Protein AF-W9X0W7-F1 (afdb_monomer)

Solvent-accessible surface area (backbone atoms only — not comparable to full-atom values): 3796 Å² total; per-residue (Å²): 133,81,75,87,68,91,31,83,37,46,27,26,31,82,87,67,45,82,46,43,28,52,46,63,87,64,80,55,71,76,68,42,46,69,34,74,32,44,26,41,42,59,94,46,87,85,42,95,65,35,38,84,40,98,49,66,48,43,28,60,39,80,107

Organism: NCBI:txid1182543

Foldseek 3Di:
DQADAPDWFWAQFPVRDTWIFHPDPDDDQVVLQQDWTWTWPDDDNPDPRTYTDPDITHGHHTD

Sequence (63 aa):
MDTVFQRLLRFIDQDGNTRYGEAGSITDPAELVGACIQIFEGSEPWDSGFRASSTHKVVKEVK

Mean predicted aligned error: 4.51 Å

Secondary structure (DSSP, 8-state):
-----SSEEEEEETTS-EEEEE-TT---HHHHTT-EEEEEESSSTTSTT-EEEEEEEEEEEE-

Structure (mmCIF, N/CA/C/O backbone):
data_AF-W9X0W7-F1
#
_entry.id   AF-W9X0W7-F1
#
loop_
_atom_site.group_PDB
_atom_site.id
_atom_site.type_symbol
_atom_site.label_atom_id
_atom_site.label_alt_id
_atom_site.label_comp_id
_atom_site.label_asym_id
_atom_site.label_entity_id
_atom_site.label_seq_id
_atom_site.pdbx_PDB_ins_code
_atom_site.Cartn_x
_atom_site.Cartn_y
_atom_site.Cartn_z
_atom_site.occupancy
_atom_site.B_iso_or_equiv
_atom_site.auth_seq_id
_atom_site.auth_comp_id
_atom_site.auth_asym_id
_atom_site.auth_atom_id
_at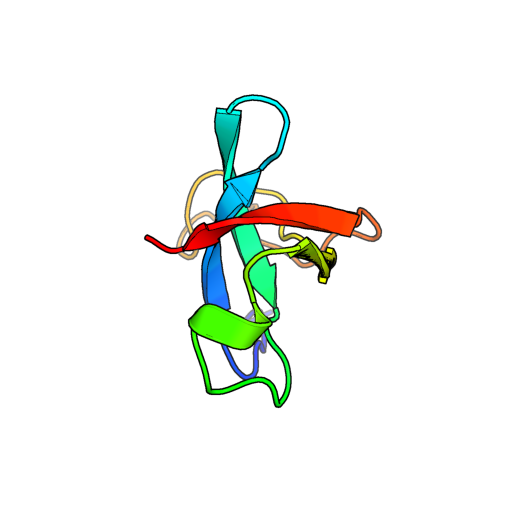om_site.pdbx_PDB_model_num
ATOM 1 N N . MET A 1 1 ? -13.496 -15.826 6.218 1.00 45.69 1 MET A N 1
ATOM 2 C CA . MET A 1 1 ? -13.322 -15.360 4.831 1.00 45.69 1 MET A CA 1
ATOM 3 C C . MET A 1 1 ? -11.899 -14.879 4.748 1.00 45.69 1 MET A C 1
ATOM 5 O O . MET A 1 1 ? -11.592 -13.854 5.338 1.00 45.69 1 MET A O 1
ATOM 9 N N . ASP A 1 2 ? -11.038 -15.678 4.140 1.00 58.00 2 ASP A N 1
ATOM 10 C CA . ASP A 1 2 ? -9.643 -15.332 3.908 1.00 58.00 2 ASP A CA 1
ATOM 11 C C . ASP A 1 2 ? -9.590 -14.180 2.900 1.00 58.00 2 ASP A C 1
ATOM 13 O O . ASP A 1 2 ? -10.216 -14.241 1.839 1.00 58.00 2 ASP A O 1
ATOM 17 N N . THR A 1 3 ? -8.910 -13.094 3.255 1.00 58.94 3 THR A N 1
ATOM 18 C CA . THR A 1 3 ? -8.730 -11.949 2.361 1.00 58.94 3 THR A CA 1
ATOM 19 C C . THR A 1 3 ? -7.784 -12.376 1.240 1.00 58.94 3 THR A C 1
ATOM 21 O O . THR A 1 3 ? -6.580 -12.489 1.448 1.00 58.94 3 THR A O 1
ATOM 24 N N . VAL A 1 4 ? -8.333 -12.663 0.057 1.00 66.00 4 VAL A N 1
ATOM 25 C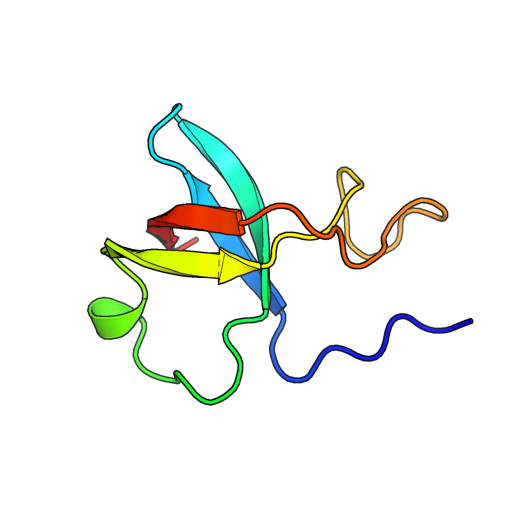 CA . VAL A 1 4 ? -7.545 -13.080 -1.111 1.00 66.00 4 VAL A CA 1
ATOM 26 C C . VAL A 1 4 ? -6.987 -11.833 -1.791 1.00 66.00 4 VAL A C 1
ATOM 28 O O . VAL A 1 4 ? -7.694 -11.150 -2.527 1.00 66.00 4 VAL A O 1
ATOM 31 N N . PHE A 1 5 ? -5.723 -11.529 -1.519 1.00 73.38 5 PHE A N 1
ATOM 32 C CA . PHE A 1 5 ? -4.934 -10.539 -2.249 1.00 73.38 5 PHE A CA 1
ATOM 33 C C . PHE A 1 5 ? -3.933 -11.259 -3.156 1.00 73.38 5 PHE A C 1
ATOM 35 O O . PHE A 1 5 ? -3.453 -12.344 -2.820 1.00 73.38 5 PHE A O 1
ATOM 42 N N . GLN A 1 6 ? -3.629 -10.682 -4.318 1.00 77.56 6 GLN A N 1
ATOM 43 C CA . GLN A 1 6 ? -2.607 -11.235 -5.211 1.00 77.56 6 GLN A CA 1
ATOM 44 C C . GLN A 1 6 ? -1.222 -10.837 -4.719 1.00 77.56 6 GLN A C 1
ATOM 46 O O . GLN A 1 6 ? -0.335 -11.681 -4.586 1.00 77.56 6 GLN A O 1
ATOM 51 N N . ARG A 1 7 ? -1.051 -9.548 -4.412 1.00 85.75 7 ARG A N 1
ATOM 52 C CA . ARG A 1 7 ? 0.200 -8.993 -3.922 1.00 85.75 7 ARG A CA 1
ATOM 53 C C . ARG A 1 7 ? -0.064 -7.876 -2.927 1.00 85.75 7 ARG A C 1
ATOM 55 O O . ARG A 1 7 ? -0.308 -6.721 -3.276 1.00 85.75 7 ARG A O 1
ATOM 62 N N . LEU A 1 8 ? 0.089 -8.230 -1.659 1.00 89.50 8 LEU A N 1
ATOM 63 C CA . LEU A 1 8 ? 0.055 -7.268 -0.577 1.00 89.50 8 LEU A CA 1
ATOM 64 C C . LEU A 1 8 ? 1.319 -6.404 -0.576 1.00 89.50 8 LEU A C 1
ATOM 66 O O . LEU A 1 8 ? 2.436 -6.911 -0.471 1.00 89.50 8 LEU A O 1
ATOM 70 N N . LEU A 1 9 ? 1.127 -5.094 -0.646 1.00 91.56 9 LEU A N 1
ATOM 71 C CA . LEU A 1 9 ? 2.163 -4.081 -0.543 1.00 91.56 9 LEU A CA 1
ATOM 72 C C . LEU A 1 9 ? 2.044 -3.351 0.788 1.00 91.56 9 LEU A C 1
ATOM 74 O O . LEU A 1 9 ? 0.984 -2.815 1.105 1.00 91.56 9 LEU A O 1
ATOM 78 N N . ARG A 1 10 ? 3.152 -3.243 1.519 1.00 93.69 10 ARG A N 1
ATOM 79 C CA . ARG A 1 10 ? 3.285 -2.297 2.625 1.00 93.69 10 ARG A CA 1
ATOM 80 C C . ARG A 1 10 ? 3.966 -1.031 2.116 1.00 93.69 10 ARG A C 1
ATOM 82 O O . ARG A 1 10 ? 5.009 -1.100 1.472 1.00 93.69 10 ARG A O 1
ATOM 89 N N . PHE A 1 11 ? 3.389 0.129 2.399 1.00 94.31 11 PHE A N 1
ATOM 90 C CA . PHE A 1 11 ? 3.916 1.395 1.896 1.00 94.31 11 PHE A CA 1
ATOM 91 C C . PHE A 1 11 ? 3.615 2.567 2.830 1.00 94.31 11 PHE A C 1
ATOM 93 O O . PHE A 1 11 ? 2.769 2.470 3.720 1.00 94.31 11 PHE A O 1
ATOM 100 N N . ILE A 1 12 ? 4.318 3.677 2.630 1.00 95.31 12 ILE A N 1
ATOM 101 C CA . ILE A 1 12 ? 4.023 4.968 3.250 1.00 95.31 12 ILE A CA 1
ATOM 102 C C . ILE A 1 12 ? 3.199 5.801 2.271 1.00 95.31 12 ILE A C 1
ATOM 104 O O . ILE A 1 12 ? 3.595 5.950 1.115 1.00 95.31 12 ILE A O 1
ATOM 108 N N . ASP A 1 13 ? 2.057 6.330 2.711 1.00 94.56 13 ASP A N 1
ATOM 109 C CA . ASP A 1 13 ? 1.228 7.233 1.904 1.00 94.56 13 ASP A CA 1
ATOM 110 C C . ASP A 1 13 ? 1.765 8.680 1.904 1.00 94.56 13 ASP A C 1
ATOM 112 O O . ASP A 1 13 ? 2.745 9.019 2.575 1.00 94.56 13 ASP A O 1
ATOM 116 N N . GLN A 1 14 ? 1.135 9.562 1.124 1.00 94.12 14 GLN A N 1
ATOM 117 C CA . GLN A 1 14 ? 1.514 10.982 1.073 1.00 94.12 14 GLN A CA 1
ATOM 118 C C . GLN A 1 14 ? 1.384 11.699 2.424 1.00 94.12 14 GLN A C 1
ATOM 120 O O . GLN A 1 14 ? 2.130 12.645 2.681 1.00 94.12 14 GLN A O 1
ATOM 125 N N . ASP A 1 15 ? 0.502 11.208 3.294 1.00 93.88 15 ASP A N 1
ATOM 126 C CA . ASP A 1 15 ? 0.270 11.734 4.637 1.00 93.88 15 ASP A CA 1
ATOM 127 C C . ASP A 1 15 ? 1.312 11.204 5.651 1.00 93.88 15 ASP A C 1
ATOM 129 O O . ASP A 1 15 ? 1.314 11.606 6.812 1.00 93.88 15 ASP A O 1
ATOM 133 N N . GLY A 1 16 ? 2.222 10.313 5.230 1.00 94.00 16 GLY A N 1
ATOM 134 C CA . GLY A 1 16 ? 3.255 9.712 6.076 1.00 94.00 16 GLY A CA 1
ATOM 135 C C . GLY A 1 16 ? 2.790 8.487 6.868 1.00 94.00 16 GLY A C 1
ATOM 136 O O . GLY A 1 16 ? 3.549 7.969 7.690 1.00 94.00 16 GLY A O 1
ATOM 137 N N . ASN A 1 17 ? 1.576 7.989 6.627 1.00 93.38 17 ASN A N 1
ATOM 138 C CA . ASN A 1 17 ? 1.048 6.819 7.320 1.00 93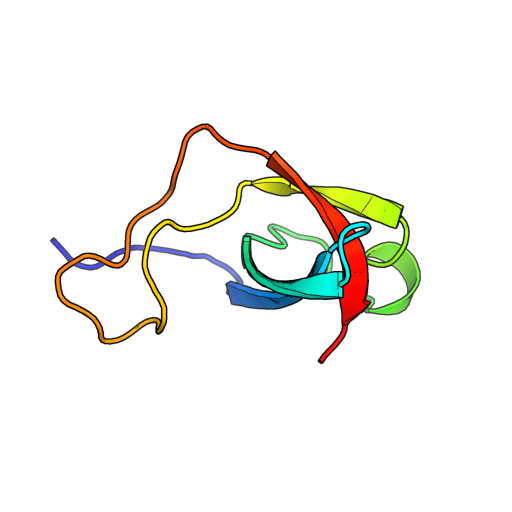.38 17 ASN A CA 1
ATOM 139 C C . ASN A 1 17 ? 1.534 5.530 6.666 1.00 93.38 17 ASN A C 1
ATOM 141 O O . ASN A 1 17 ? 1.573 5.418 5.443 1.00 93.38 17 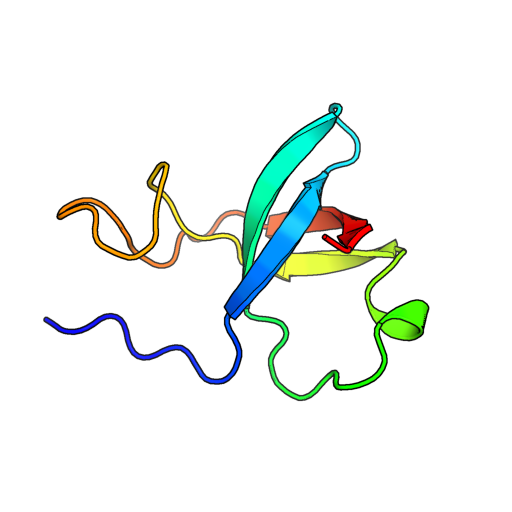AS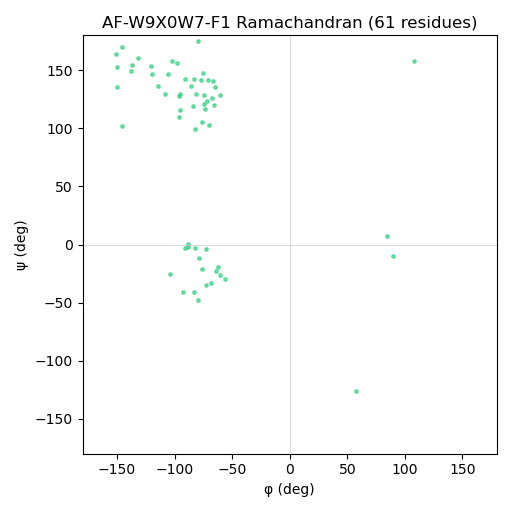N A O 1
ATOM 145 N N . THR A 1 18 ? 1.818 4.517 7.485 1.00 93.56 18 THR A N 1
ATOM 146 C CA . THR A 1 18 ? 2.011 3.155 6.976 1.00 93.56 18 THR A CA 1
ATOM 147 C C . THR A 1 18 ? 0.659 2.558 6.606 1.00 93.56 18 THR A C 1
ATOM 149 O O . THR A 1 18 ? -0.273 2.575 7.410 1.00 93.56 18 THR A O 1
ATOM 152 N N . ARG A 1 19 ? 0.556 2.029 5.390 1.00 93.25 19 ARG A N 1
ATOM 153 C CA . ARG A 1 19 ? -0.643 1.411 4.827 1.00 93.25 19 ARG A CA 1
ATOM 154 C C . ARG A 1 19 ? -0.300 0.065 4.207 1.00 93.25 19 ARG A C 1
ATOM 156 O O . ARG A 1 19 ? 0.850 -0.201 3.854 1.00 93.25 19 ARG A O 1
ATOM 163 N N . TYR A 1 20 ? -1.336 -0.745 4.046 1.00 93.62 20 TYR A N 1
ATOM 164 C CA . TYR A 1 20 ? -1.301 -1.959 3.252 1.00 93.62 20 TYR A CA 1
ATOM 165 C C . TYR A 1 20 ? -2.229 -1.791 2.053 1.00 93.62 20 TYR A C 1
ATOM 167 O O . TYR A 1 20 ? -3.338 -1.284 2.212 1.00 93.62 20 TYR A O 1
ATOM 175 N N . GLY A 1 21 ? -1.793 -2.198 0.867 1.00 92.25 21 GLY A N 1
ATOM 176 C CA . GLY A 1 21 ? -2.576 -2.103 -0.364 1.00 92.25 21 GLY A CA 1
ATOM 177 C C . GLY A 1 21 ? -2.316 -3.255 -1.320 1.00 92.25 21 GLY A C 1
ATOM 178 O O . GLY A 1 21 ? -1.419 -4.063 -1.097 1.00 92.25 21 GLY A O 1
ATOM 179 N N . GLU A 1 22 ? -3.129 -3.352 -2.364 1.00 91.12 22 GLU A N 1
ATOM 180 C CA . GLU A 1 22 ? -2.985 -4.363 -3.415 1.00 91.12 22 GLU A CA 1
ATOM 181 C C . GLU A 1 22 ? -2.186 -3.767 -4.577 1.00 91.12 22 GLU A C 1
ATOM 183 O O . GLU A 1 22 ? -2.635 -2.819 -5.222 1.00 91.12 22 GLU A O 1
ATOM 188 N N . ALA A 1 23 ? -0.997 -4.313 -4.839 1.00 86.81 23 ALA A N 1
ATOM 189 C CA . ALA A 1 23 ? -0.154 -3.893 -5.961 1.00 86.81 23 ALA A CA 1
ATOM 190 C C . ALA A 1 23 ? -0.620 -4.478 -7.308 1.00 86.81 23 ALA A C 1
ATOM 192 O O . ALA A 1 23 ? -0.147 -4.052 -8.365 1.00 86.81 23 ALA A O 1
ATOM 193 N N . GLY A 1 24 ? -1.538 -5.449 -7.289 1.00 83.56 24 GLY A N 1
ATOM 194 C CA . GLY A 1 24 ? -2.026 -6.130 -8.478 1.00 83.56 24 GLY A CA 1
ATOM 195 C C . GLY A 1 24 ? -0.869 -6.766 -9.242 1.00 83.56 24 GLY A C 1
ATOM 196 O O . GLY A 1 24 ? -0.070 -7.521 -8.688 1.00 83.56 24 GLY A O 1
ATOM 197 N N . SER A 1 25 ? -0.759 -6.433 -10.528 1.00 83.75 25 SER A N 1
ATOM 198 C CA . SER A 1 25 ? 0.295 -6.954 -11.406 1.00 83.75 25 SER A CA 1
ATOM 199 C C . SER A 1 25 ? 1.586 -6.127 -11.405 1.00 83.75 25 SER A C 1
ATOM 201 O O . SER A 1 25 ? 2.531 -6.517 -12.086 1.00 83.75 25 SER A O 1
ATOM 203 N N . ILE A 1 26 ? 1.657 -5.008 -10.673 1.00 84.75 26 ILE A N 1
ATOM 204 C CA . ILE A 1 26 ? 2.870 -4.182 -10.625 1.00 84.75 26 ILE A CA 1
ATOM 205 C C . ILE A 1 26 ? 3.916 -4.902 -9.773 1.00 84.75 26 ILE A C 1
ATOM 207 O O . ILE A 1 26 ? 3.729 -5.137 -8.575 1.00 84.75 26 ILE A O 1
ATOM 211 N N . THR A 1 27 ? 5.030 -5.272 -10.399 1.00 80.38 27 THR A N 1
ATOM 212 C CA . THR A 1 27 ? 6.104 -6.016 -9.731 1.00 80.38 27 THR A CA 1
ATOM 213 C C . THR A 1 27 ? 7.316 -5.167 -9.389 1.00 80.38 27 THR A C 1
ATOM 215 O O . THR A 1 27 ? 8.038 -5.537 -8.460 1.00 80.38 27 THR A O 1
ATOM 218 N N . ASP A 1 28 ? 7.536 -4.071 -10.121 1.00 86.44 28 ASP A N 1
ATOM 219 C CA . ASP A 1 28 ? 8.663 -3.162 -9.920 1.00 86.44 28 ASP A CA 1
ATOM 220 C C . ASP A 1 28 ? 8.338 -2.132 -8.818 1.00 86.44 28 ASP A C 1
ATOM 222 O O . ASP A 1 28 ? 7.387 -1.357 -8.958 1.00 86.44 28 ASP A O 1
ATOM 226 N N . PRO A 1 29 ? 9.109 -2.087 -7.714 1.00 83.94 29 PRO A N 1
ATOM 227 C CA . PRO A 1 29 ? 8.949 -1.076 -6.673 1.00 83.94 29 PRO A CA 1
ATOM 228 C C . PRO A 1 29 ? 9.047 0.371 -7.170 1.00 83.94 29 PRO A C 1
ATOM 230 O O . PRO A 1 29 ? 8.414 1.249 -6.584 1.00 83.94 29 PRO A O 1
ATOM 233 N N . ALA A 1 30 ? 9.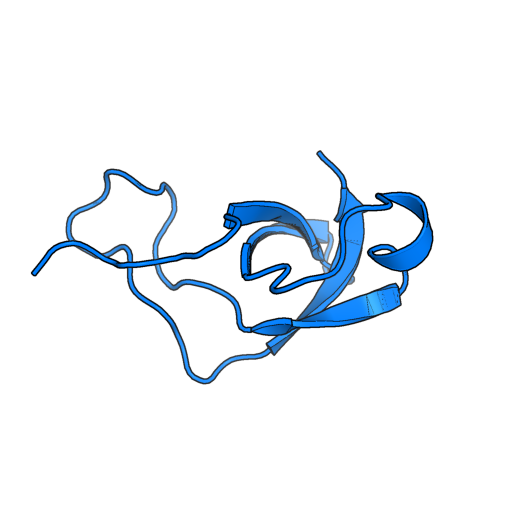809 0.635 -8.235 1.00 87.50 30 ALA A N 1
ATOM 234 C CA . ALA A 1 30 ? 9.941 1.975 -8.79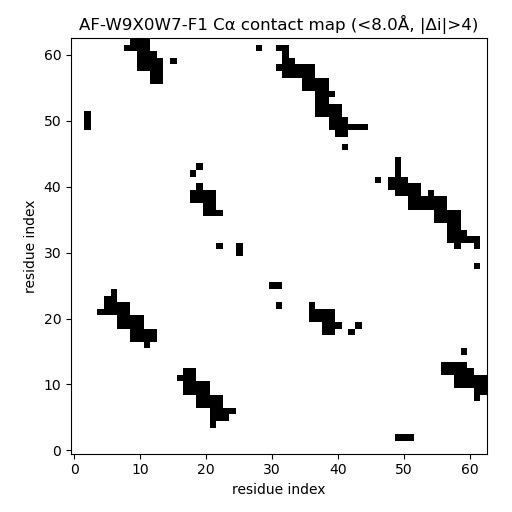9 1.00 87.50 30 ALA A CA 1
ATOM 235 C C . ALA A 1 30 ? 8.634 2.460 -9.446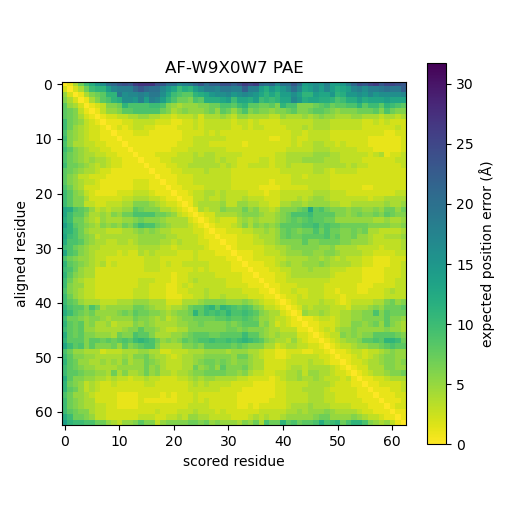 1.00 87.50 30 ALA A C 1
ATOM 237 O O . ALA A 1 30 ? 8.314 3.642 -9.354 1.00 87.50 30 ALA A O 1
ATOM 238 N N . GLU A 1 31 ? 7.855 1.550 -10.035 1.00 88.88 31 GLU A N 1
ATOM 239 C CA . GLU A 1 31 ? 6.542 1.854 -10.621 1.00 88.88 31 GLU A CA 1
ATOM 240 C C . GLU A 1 31 ? 5.447 2.022 -9.562 1.00 88.88 31 GLU A C 1
ATOM 242 O O . GLU A 1 31 ? 4.421 2.652 -9.816 1.00 88.88 31 GLU A O 1
ATOM 247 N N . LEU A 1 32 ? 5.658 1.475 -8.359 1.00 90.44 32 LEU A N 1
ATOM 248 C CA . LEU A 1 32 ? 4.722 1.639 -7.252 1.00 90.44 32 LEU A CA 1
ATOM 249 C C . LEU A 1 32 ? 4.771 3.052 -6.684 1.00 90.44 32 LEU A C 1
ATOM 251 O O . LEU A 1 32 ? 3.731 3.563 -6.289 1.00 90.44 32 LEU A O 1
ATOM 255 N N . VAL A 1 33 ? 5.931 3.708 -6.649 1.00 93.25 33 VAL A N 1
ATOM 256 C CA . VAL A 1 33 ? 6.033 5.083 -6.139 1.00 93.25 33 VAL A CA 1
ATOM 257 C C . VAL A 1 33 ? 5.267 6.041 -7.056 1.00 93.25 33 VAL A C 1
ATOM 259 O O . VAL A 1 33 ? 5.557 6.176 -8.239 1.00 93.25 33 VAL A O 1
ATOM 262 N N . GLY A 1 34 ? 4.273 6.729 -6.495 1.00 92.44 34 GLY A N 1
ATOM 263 C CA . GLY A 1 34 ? 3.340 7.590 -7.222 1.00 92.44 34 GLY A CA 1
ATOM 264 C C . GLY A 1 34 ? 2.082 6.876 -7.726 1.00 92.44 34 GLY A C 1
ATOM 265 O O . GLY A 1 34 ? 1.135 7.554 -8.128 1.00 92.44 34 GLY A O 1
ATOM 266 N N . ALA A 1 35 ? 2.014 5.543 -7.655 1.00 92.38 35 ALA A N 1
ATOM 267 C CA . ALA A 1 35 ? 0.818 4.795 -8.023 1.00 92.38 35 ALA A CA 1
ATOM 268 C C . ALA A 1 35 ? -0.304 5.001 -6.995 1.00 92.38 35 ALA A C 1
ATOM 270 O O . ALA A 1 35 ? -0.069 5.043 -5.785 1.00 92.38 35 ALA A O 1
ATOM 271 N N . CYS A 1 36 ? -1.541 5.107 -7.484 1.00 92.94 36 CYS A N 1
ATOM 272 C CA . CYS A 1 36 ? -2.741 5.138 -6.654 1.00 92.94 36 CYS A CA 1
ATOM 273 C C . CYS A 1 36 ? -3.325 3.726 -6.578 1.00 92.94 36 CYS A C 1
ATOM 275 O O . CYS A 1 36 ? -3.841 3.222 -7.576 1.00 92.94 36 CYS A O 1
ATOM 277 N N . ILE A 1 37 ? -3.231 3.091 -5.410 1.00 91.81 37 ILE A N 1
ATOM 278 C CA . ILE A 1 37 ? -3.669 1.706 -5.212 1.00 91.81 37 ILE A CA 1
ATOM 279 C C . ILE A 1 37 ? -4.750 1.610 -4.141 1.00 91.81 37 ILE A C 1
ATOM 281 O O . ILE A 1 37 ? -4.834 2.446 -3.235 1.00 91.81 37 ILE A O 1
ATOM 285 N N . GLN A 1 38 ? -5.582 0.577 -4.250 1.00 92.56 38 GLN A N 1
ATOM 286 C CA . GLN A 1 38 ? -6.577 0.245 -3.238 1.00 92.56 38 GLN A CA 1
ATOM 287 C C . GLN A 1 38 ? -5.872 -0.163 -1.941 1.00 92.56 38 GLN A C 1
ATOM 289 O O . GLN A 1 38 ? -4.912 -0.936 -1.971 1.00 92.56 38 GLN A O 1
ATOM 294 N N . ILE A 1 39 ? -6.355 0.342 -0.805 1.00 92.88 39 ILE A N 1
ATOM 295 C CA . ILE A 1 39 ? -5.825 -0.012 0.513 1.00 92.88 39 ILE A CA 1
ATOM 296 C C . ILE A 1 39 ? -6.722 -1.005 1.246 1.00 92.88 39 ILE A C 1
ATOM 298 O O . ILE A 1 39 ? -7.926 -1.099 1.003 1.00 92.88 39 ILE A O 1
ATOM 302 N N . PHE A 1 40 ? -6.127 -1.711 2.196 1.00 91.75 40 PHE A N 1
ATOM 303 C CA . PHE A 1 40 ? -6.836 -2.513 3.178 1.00 91.75 40 PHE A CA 1
ATOM 304 C C . PHE A 1 40 ? -7.128 -1.676 4.435 1.00 91.75 40 PHE A C 1
ATOM 306 O O . PHE A 1 40 ? -6.327 -0.838 4.856 1.00 91.75 40 PHE A O 1
ATOM 313 N N . GLU A 1 41 ? -8.305 -1.890 5.018 1.00 86.50 41 GLU A N 1
ATOM 314 C CA . GLU A 1 41 ? -8.643 -1.503 6.390 1.00 86.50 41 GLU A CA 1
ATOM 315 C C . GLU A 1 41 ? -7.971 -2.468 7.371 1.00 86.50 41 GLU A C 1
ATOM 317 O O . GLU A 1 41 ? -7.830 -3.644 7.055 1.00 86.50 41 GLU A O 1
ATOM 322 N N . GLY A 1 42 ? -7.589 -1.982 8.556 1.00 82.38 42 GLY A N 1
ATOM 323 C CA . GLY A 1 42 ? -6.853 -2.756 9.563 1.00 82.38 42 GLY A CA 1
ATOM 324 C C . GLY A 1 42 ? -5.391 -2.322 9.692 1.00 82.38 42 GLY A C 1
ATOM 325 O O . GLY A 1 42 ? -4.838 -1.685 8.793 1.00 82.38 42 GLY A O 1
ATOM 326 N N . SER A 1 43 ? -4.784 -2.619 10.841 1.00 80.00 43 SER A N 1
ATOM 327 C CA . SER A 1 43 ? -3.390 -2.258 11.110 1.00 80.00 43 SER A CA 1
ATOM 328 C C . SER A 1 43 ? -2.440 -3.285 10.515 1.00 80.00 43 SER A C 1
ATOM 330 O O . SER A 1 43 ? -1.425 -2.888 9.951 1.00 80.00 43 SER A O 1
ATOM 332 N N . GLU A 1 44 ? -2.772 -4.576 10.612 1.00 83.88 44 GLU A N 1
ATOM 333 C CA . GLU A 1 44 ? -1.930 -5.675 10.139 1.00 83.88 44 GLU A CA 1
ATOM 334 C C . GLU A 1 44 ? -2.717 -6.770 9.399 1.00 83.88 44 GLU A C 1
ATOM 336 O O . GLU A 1 44 ? -3.903 -6.961 9.664 1.00 83.88 44 GLU A O 1
ATOM 341 N N . PRO A 1 45 ? -2.075 -7.539 8.496 1.00 81.75 45 PRO A N 1
ATOM 342 C CA . PRO A 1 45 ? -2.763 -8.520 7.646 1.00 81.75 45 PRO A CA 1
ATOM 343 C C . PRO A 1 45 ? -3.424 -9.687 8.386 1.00 81.75 45 PRO A C 1
ATOM 345 O O . PRO A 1 45 ? -4.319 -10.333 7.849 1.00 81.75 45 PRO A O 1
ATOM 348 N N . TRP A 1 46 ? -2.960 -9.979 9.601 1.00 81.19 46 TRP A N 1
ATOM 349 C CA . TRP A 1 46 ? -3.507 -11.019 10.475 1.00 81.19 46 TRP A CA 1
ATOM 350 C C . TRP A 1 46 ? -4.599 -10.505 11.419 1.00 81.19 46 TRP A C 1
ATOM 352 O O . TRP A 1 46 ? -5.174 -11.301 12.164 1.00 81.19 46 TRP A O 1
ATOM 362 N N . ASP A 1 47 ? -4.900 -9.203 11.408 1.00 83.00 47 ASP A N 1
ATOM 363 C CA . ASP A 1 47 ? -6.011 -8.670 12.187 1.00 83.00 47 ASP A CA 1
ATOM 364 C C . ASP A 1 47 ? -7.342 -9.191 11.639 1.00 83.00 47 ASP A C 1
ATOM 366 O O . ASP A 1 47 ? -7.582 -9.229 10.432 1.00 83.00 47 ASP A O 1
ATOM 370 N N . SER A 1 48 ? -8.279 -9.507 12.532 1.00 80.44 48 SER A N 1
ATOM 371 C CA . SER A 1 48 ? -9.636 -9.931 12.151 1.00 80.44 48 SER A CA 1
ATOM 372 C C . SER A 1 48 ? -10.421 -8.857 11.386 1.00 80.44 48 SER A C 1
ATOM 374 O O . SER A 1 48 ? -11.399 -9.169 10.707 1.00 80.44 48 SER A O 1
ATOM 376 N N . GLY A 1 49 ? -9.995 -7.595 11.485 1.00 81.75 49 GLY A N 1
ATOM 377 C CA . GLY A 1 49 ? -10.530 -6.469 10.723 1.00 81.75 49 GLY A CA 1
ATOM 378 C C . GLY A 1 49 ? -9.850 -6.235 9.373 1.00 81.75 49 GLY A C 1
ATOM 379 O O . GLY A 1 49 ? -10.236 -5.289 8.688 1.00 81.75 49 GLY A O 1
ATOM 380 N N . PHE A 1 50 ? -8.855 -7.046 8.993 1.00 87.69 50 PHE A N 1
ATOM 381 C CA . PHE A 1 50 ? -8.064 -6.805 7.795 1.00 87.69 50 PHE A CA 1
ATOM 382 C C . PHE A 1 50 ? -8.817 -7.166 6.515 1.00 87.69 50 PHE A C 1
ATOM 384 O O . PHE A 1 50 ? -8.998 -8.339 6.176 1.00 87.69 50 PHE A O 1
ATOM 391 N N . ARG A 1 51 ? -9.266 -6.149 5.781 1.00 87.94 51 ARG A N 1
ATOM 392 C CA . ARG A 1 51 ? -10.113 -6.335 4.594 1.00 87.94 51 ARG A CA 1
ATOM 393 C C . ARG A 1 51 ? -9.903 -5.243 3.565 1.00 87.94 51 ARG A C 1
ATOM 395 O O . ARG A 1 51 ? -9.547 -4.120 3.906 1.00 87.94 51 ARG A O 1
ATOM 402 N N . ALA A 1 52 ? -10.153 -5.564 2.301 1.00 85.44 52 ALA A N 1
ATOM 403 C CA . ALA A 1 52 ? -10.063 -4.586 1.228 1.00 85.44 52 ALA A CA 1
ATOM 404 C C . ALA A 1 52 ? -11.060 -3.439 1.476 1.00 85.44 52 ALA A C 1
ATOM 406 O O . ALA A 1 52 ? -12.242 -3.681 1.725 1.00 85.44 52 ALA A O 1
ATOM 407 N N . SER A 1 53 ? -10.583 -2.196 1.420 1.00 87.19 53 SER A N 1
ATOM 408 C CA . SER A 1 53 ? -11.412 -0.992 1.522 1.00 87.19 53 SER A CA 1
ATOM 409 C C . SER A 1 53 ? -11.720 -0.460 0.129 1.00 87.19 53 SER A C 1
ATOM 411 O O . SER A 1 53 ? -10.944 -0.667 -0.794 1.00 87.19 53 SER A O 1
ATOM 413 N N . SER A 1 54 ? -12.798 0.301 -0.053 1.00 87.00 54 SER A N 1
ATOM 414 C CA . SER A 1 54 ? -13.004 1.069 -1.298 1.00 87.00 54 SER A CA 1
ATOM 415 C C . SER A 1 54 ? -12.075 2.292 -1.403 1.00 87.00 54 SER A C 1
ATOM 417 O O . SER A 1 54 ? -12.081 3.011 -2.403 1.00 87.00 54 SER A O 1
ATOM 419 N N . THR A 1 55 ? -11.279 2.541 -0.363 1.00 91.81 55 THR A N 1
ATOM 420 C CA . THR A 1 55 ? -10.335 3.654 -0.288 1.00 91.81 55 THR A CA 1
ATOM 421 C C . THR A 1 55 ? -9.088 3.374 -1.119 1.00 91.81 55 THR A C 1
ATOM 423 O O . THR A 1 55 ? -8.560 2.264 -1.116 1.00 91.81 55 THR A O 1
ATOM 426 N N . HIS A 1 56 ? -8.587 4.412 -1.785 1.00 93.31 56 HIS A N 1
ATOM 427 C CA . HIS A 1 56 ? -7.329 4.374 -2.522 1.00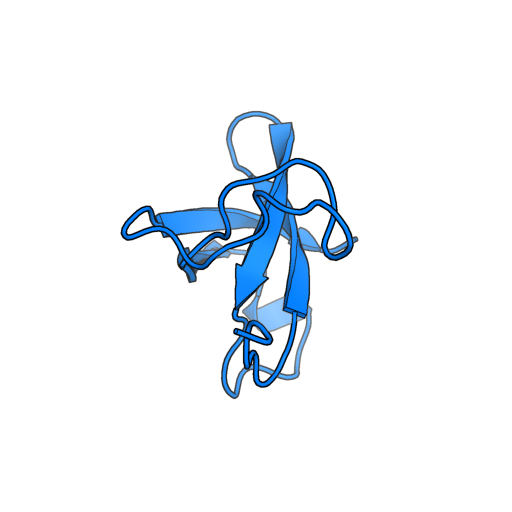 93.31 56 HIS A CA 1
ATOM 428 C C . HIS A 1 56 ? -6.359 5.407 -1.954 1.00 93.31 56 HIS A C 1
ATOM 430 O O . HIS A 1 56 ? -6.774 6.471 -1.482 1.00 93.31 56 HIS A O 1
ATOM 436 N N . LYS A 1 57 ? -5.064 5.097 -1.987 1.00 94.50 57 LYS A N 1
ATOM 437 C CA . LYS A 1 57 ? -4.001 6.010 -1.563 1.00 94.50 57 LYS A CA 1
ATOM 438 C C . LYS A 1 57 ? -2.834 5.961 -2.535 1.00 94.50 57 LYS A C 1
ATOM 440 O O . LYS A 1 57 ? -2.550 4.933 -3.143 1.00 94.50 57 LYS A O 1
ATOM 445 N N . VAL A 1 58 ? -2.162 7.102 -2.645 1.00 94.69 58 VAL A N 1
ATOM 446 C CA . VAL A 1 58 ? -0.938 7.236 -3.429 1.00 94.69 58 VAL A CA 1
ATOM 447 C C . VAL A 1 58 ? 0.238 6.737 -2.602 1.00 94.69 58 VAL A C 1
ATOM 449 O O . VAL A 1 58 ? 0.423 7.153 -1.455 1.00 94.69 58 VAL A O 1
ATOM 452 N N . VAL A 1 59 ? 1.036 5.862 -3.198 1.00 95.00 59 VAL A N 1
ATOM 453 C CA . VAL A 1 59 ? 2.273 5.347 -2.617 1.00 95.00 59 VAL A CA 1
ATOM 454 C C . VAL A 1 59 ? 3.349 6.428 -2.686 1.00 95.00 59 VAL A C 1
ATOM 456 O O . VAL A 1 59 ? 3.702 6.900 -3.764 1.00 95.00 59 VAL A O 1
ATOM 459 N N . LYS A 1 60 ? 3.894 6.826 -1.538 1.00 95.19 60 LYS A N 1
ATOM 460 C CA . LYS A 1 60 ? 5.045 7.734 -1.448 1.00 95.19 60 LYS A CA 1
ATOM 461 C C . LYS A 1 60 ? 6.362 6.964 -1.376 1.00 95.19 60 LYS A C 1
ATOM 463 O O . LYS A 1 60 ? 7.338 7.373 -1.991 1.00 95.19 60 LYS A O 1
ATOM 468 N N . GLU A 1 61 ? 6.386 5.872 -0.620 1.00 94.00 61 GLU A N 1
ATOM 469 C CA . GLU A 1 61 ? 7.572 5.036 -0.410 1.00 94.00 61 GLU A CA 1
ATOM 470 C C . GLU A 1 61 ? 7.141 3.587 -0.171 1.00 94.00 61 GLU A C 1
ATOM 472 O O . GLU A 1 61 ? 6.212 3.339 0.597 1.00 94.00 61 GLU A O 1
ATOM 477 N N . VAL A 1 62 ? 7.812 2.633 -0.814 1.00 91.44 62 VAL A N 1
ATOM 478 C CA . VAL A 1 62 ? 7.608 1.196 -0.576 1.00 91.44 62 VAL A CA 1
ATOM 479 C C . VAL A 1 62 ? 8.481 0.747 0.597 1.00 91.44 62 VAL A C 1
ATOM 481 O O . VAL A 1 62 ? 9.646 1.136 0.667 1.00 91.44 62 VAL A O 1
ATOM 484 N N . LYS A 1 63 ? 7.922 -0.064 1.503 1.00 83.06 63 LYS A N 1
ATOM 485 C CA . LYS A 1 63 ? 8.632 -0.626 2.663 1.00 83.06 63 LYS A CA 1
ATOM 486 C C . LYS A 1 63 ? 8.859 -2.124 2.563 1.00 83.06 63 LYS A C 1
ATOM 488 O O . LYS A 1 63 ? 8.022 -2.811 1.940 1.00 83.06 63 LYS A O 1
#

pLDDT: mean 86.81, std 9.45, range [45.69, 95.31]

Nearest PDB structures (foldseek):
  2hqe-assembly1_B  TM=4.557E-01  e=3.228E+00  Homo sapiens
  2o4x-assembly1_B  TM=4.557E-01  e=3.228E+00  Homo sapiens
  7uwz-assembly1_A  TM=3.170E-01  e=1.761E+00  synthetic construct
  2hqx-assembly1_B  TM=4.531E-01  e=8.012E+00  Homo sapiens

Radius of gyration: 10.87 Å; Cα contacts (8 Å, |Δi|>4): 124; chains: 1; bounding box: 23×27×24 Å